Protein AF-A0A2D7MFX8-F1 (afdb_monomer)

Sequence (49 aa):
KLLDEFKGHALHANKISFIHPKTKKQVTFEIELPNRFLHFINSISAIYE

Secondary structure (DSSP, 8-state):
-HHHHS-S-S----EEEEE-TTT--EEEEE-PPPHHHHHHHHHHHHHH-

Nearest PDB structures (foldseek):
  8vwj-assembly1_S  TM=3.802E-01  e=4.278E+00  Autographa californica multiple nucleopolyhedrovirus
  7uhe-assembly1_A  TM=3.569E-01  e=5.296E+00  Saccharomyces
  4uce-assembly2_B  TM=2.840E-01  e=2.997E+00  Human respiratory syncytial virus A2

Radius of gyration: 16.3 Å; Cα contacts (8 Å, |Δi|>4): 29; chains: 1; bounding box: 33×14×45 Å

Foldseek 3Di:
DLVVVLPDDPDDPQKDWDQDPPVRDIDMDGDDDDVSNVVSVVVVVVVVD

Solvent-accessible surface area (backbone atoms only — not comparable to full-atom values): 3300 Å² total; per-residue (Å²): 106,75,70,72,70,45,87,67,76,101,71,78,85,47,63,52,73,50,66,38,90,87,80,68,43,80,46,76,49,75,53,80,82,56,68,70,57,54,53,51,52,51,58,50,51,69,72,79,108

Structure (mmCIF, N/CA/C/O backbone):
data_AF-A0A2D7MFX8-F1
#
_entry.id   AF-A0A2D7MFX8-F1
#
loop_
_atom_site.group_PDB
_atom_site.id
_atom_site.type_symbol
_atom_site.label_atom_id
_atom_site.label_alt_id
_atom_site.label_comp_id
_atom_site.label_asym_id
_atom_site.label_entity_id
_atom_site.label_seq_id
_atom_site.pdbx_PDB_ins_code
_atom_site.Cartn_x
_atom_site.Cartn_y
_atom_site.Cartn_z
_atom_site.occupancy
_atom_site.B_iso_or_equiv
_atom_site.auth_seq_id
_atom_site.auth_comp_id
_atom_site.auth_asym_id
_atom_site.auth_atom_id
_atom_site.pdbx_PDB_model_num
ATOM 1 N N . LYS A 1 1 ? 4.877 7.135 -23.838 1.00 63.69 1 LYS A N 1
ATOM 2 C CA . LYS A 1 1 ? 4.844 5.705 -24.226 1.00 63.69 1 LYS A CA 1
ATOM 3 C C . LYS A 1 1 ? 5.082 4.778 -23.038 1.00 63.69 1 LYS A C 1
ATOM 5 O O . LYS A 1 1 ? 4.148 4.085 -22.683 1.00 63.69 1 LYS A O 1
ATOM 10 N N . LEU A 1 2 ? 6.230 4.821 -22.345 1.00 70.06 2 LEU A N 1
ATOM 11 C CA . LEU A 1 2 ? 6.490 3.909 -21.211 1.00 70.06 2 LEU A CA 1
ATOM 12 C C . LEU A 1 2 ? 5.483 4.052 -20.044 1.00 70.06 2 LEU A C 1
ATOM 14 O O . LEU A 1 2 ? 5.016 3.063 -19.493 1.00 70.06 2 LEU A O 1
ATOM 18 N N . LEU A 1 3 ? 5.096 5.287 -19.698 1.00 68.75 3 LEU A N 1
ATOM 19 C CA . LEU A 1 3 ? 4.033 5.552 -18.714 1.00 68.75 3 LEU A CA 1
ATOM 20 C C . LEU A 1 3 ? 2.647 5.094 -19.198 1.00 68.75 3 LEU A C 1
ATOM 22 O O . LEU A 1 3 ? 1.838 4.668 -18.384 1.00 68.75 3 LEU A O 1
ATOM 26 N N . ASP A 1 4 ? 2.392 5.133 -20.508 1.00 75.50 4 ASP A N 1
ATOM 27 C CA . ASP A 1 4 ? 1.120 4.694 -21.101 1.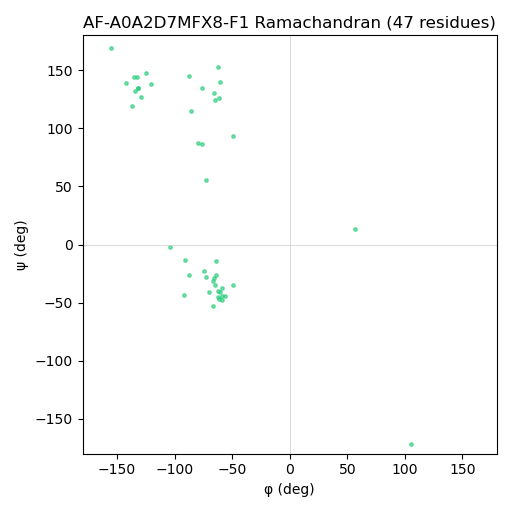00 75.50 4 ASP A CA 1
ATOM 28 C C . ASP A 1 4 ? 0.991 3.160 -21.079 1.00 75.50 4 ASP A C 1
ATOM 30 O O . ASP A 1 4 ? -0.109 2.614 -20.999 1.00 75.50 4 ASP A O 1
ATOM 34 N N . GLU A 1 5 ? 2.122 2.450 -21.105 1.00 78.44 5 GLU A N 1
ATOM 35 C CA . GLU A 1 5 ? 2.197 0.993 -20.940 1.00 78.44 5 GLU A CA 1
ATOM 36 C C . GLU A 1 5 ? 1.988 0.569 -19.476 1.00 78.44 5 GLU A C 1
ATOM 38 O O . GLU A 1 5 ? 1.531 -0.547 -19.190 1.00 78.44 5 GLU A O 1
ATOM 43 N N . PHE A 1 6 ? 2.242 1.475 -18.527 1.00 84.69 6 PHE A N 1
ATOM 44 C CA . PHE A 1 6 ? 1.944 1.266 -17.120 1.00 84.69 6 PHE A CA 1
ATOM 45 C C . PHE A 1 6 ? 0.434 1.438 -16.862 1.00 84.69 6 PHE A C 1
ATOM 47 O O . PHE A 1 6 ? -0.042 2.485 -16.447 1.00 84.69 6 PHE A O 1
ATOM 54 N N . LYS A 1 7 ? -0.342 0.362 -17.043 1.00 84.12 7 LYS A N 1
ATOM 55 C CA . LYS A 1 7 ? -1.792 0.288 -16.740 1.00 84.12 7 LYS A CA 1
ATOM 56 C C . LYS A 1 7 ? -2.205 0.797 -15.334 1.00 84.12 7 LYS A C 1
ATOM 58 O O . LYS A 1 7 ? -2.210 0.030 -14.369 1.00 84.12 7 LYS A O 1
ATOM 63 N N . GLY A 1 8 ? -2.583 2.063 -15.187 1.00 86.19 8 GLY A N 1
ATOM 64 C CA . GLY A 1 8 ? -3.030 2.666 -13.917 1.00 86.19 8 GLY A CA 1
ATOM 65 C C . GLY A 1 8 ? -1.987 3.590 -13.281 1.00 86.19 8 GLY A C 1
ATOM 66 O O . GLY A 1 8 ? -0.973 3.904 -13.890 1.00 86.19 8 GLY A O 1
ATOM 67 N N . HIS A 1 9 ? -2.226 4.051 -12.052 1.00 87.81 9 HIS A N 1
ATOM 68 C CA . HIS A 1 9 ? -1.303 4.980 -11.395 1.00 87.81 9 HIS A CA 1
ATOM 69 C C . HIS A 1 9 ? -0.054 4.261 -10.885 1.00 87.81 9 HIS A C 1
ATOM 71 O O . HIS A 1 9 ? -0.154 3.227 -10.225 1.00 87.81 9 HIS A O 1
ATOM 77 N N . ALA A 1 10 ? 1.119 4.849 -11.125 1.00 89.31 10 ALA A N 1
ATOM 78 C CA . ALA A 1 10 ? 2.376 4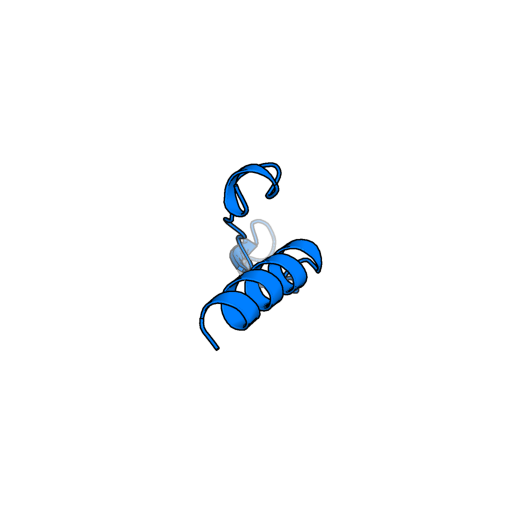.468 -10.484 1.00 89.31 10 ALA A CA 1
ATOM 79 C C . ALA A 1 10 ? 2.399 4.917 -9.010 1.00 89.31 10 ALA A C 1
ATOM 81 O O . ALA A 1 10 ? 3.287 5.638 -8.570 1.00 89.31 10 ALA A O 1
ATOM 82 N N . LEU A 1 11 ? 1.388 4.494 -8.248 1.00 91.88 11 LEU A N 1
ATOM 83 C CA . LEU A 1 11 ? 1.191 4.8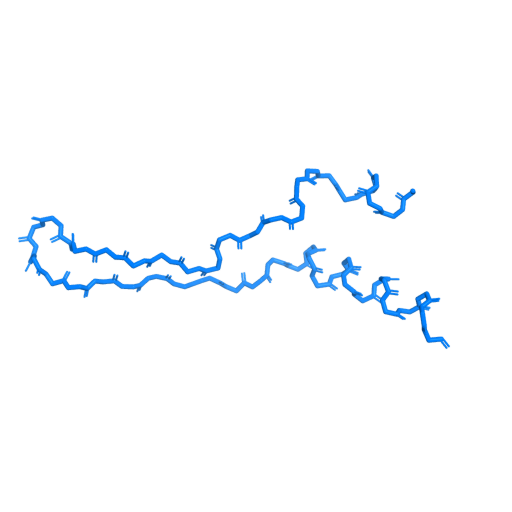11 -6.842 1.00 91.88 11 LEU A CA 1
ATOM 84 C C . LEU A 1 11 ? 0.948 3.516 -6.064 1.00 91.88 11 LEU A C 1
ATOM 86 O O . LEU A 1 11 ? 0.065 2.734 -6.411 1.00 91.88 11 LEU A O 1
ATOM 90 N N . HIS A 1 12 ? 1.724 3.299 -5.004 1.00 93.25 12 HIS A N 1
ATOM 91 C CA . HIS A 1 12 ? 1.636 2.114 -4.159 1.00 93.25 12 HIS A CA 1
ATOM 92 C C . HIS A 1 12 ? 1.726 2.512 -2.682 1.00 93.25 12 HIS A C 1
ATOM 94 O O . HIS A 1 12 ? 2.733 3.063 -2.240 1.00 93.25 12 HIS A O 1
ATOM 100 N N . ALA A 1 13 ? 0.676 2.221 -1.912 1.00 95.31 13 ALA A N 1
ATOM 101 C CA . ALA A 1 13 ? 0.703 2.361 -0.461 1.00 95.31 13 ALA A CA 1
ATOM 102 C C . ALA A 1 13 ? 1.410 1.143 0.1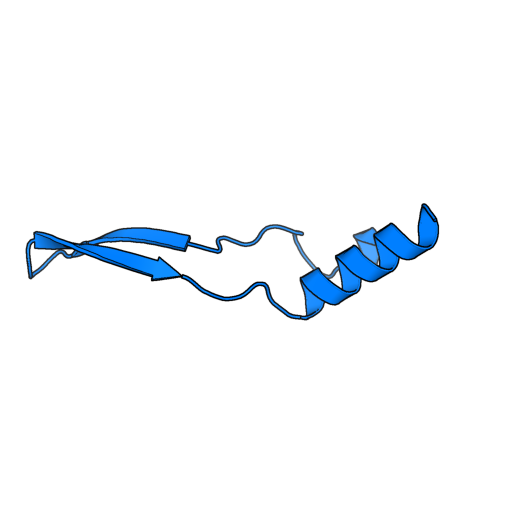55 1.00 95.31 13 ALA A C 1
ATOM 104 O O . ALA A 1 13 ? 0.771 0.157 0.505 1.00 95.31 13 ALA A O 1
ATOM 105 N N . ASN A 1 14 ? 2.737 1.214 0.270 1.00 96.81 14 ASN A N 1
ATOM 106 C CA . ASN A 1 14 ? 3.568 0.126 0.801 1.00 96.81 14 ASN A CA 1
ATOM 107 C C . ASN A 1 14 ? 3.283 -0.192 2.280 1.00 96.81 14 ASN A C 1
ATOM 109 O O . ASN A 1 14 ? 3.485 -1.326 2.705 1.00 96.81 14 ASN A O 1
ATOM 113 N N . LYS A 1 15 ? 2.795 0.781 3.055 1.00 97.88 15 LYS A N 1
ATOM 114 C CA . LYS A 1 15 ? 2.624 0.650 4.501 1.00 97.88 15 LYS A CA 1
ATOM 115 C C . LYS A 1 15 ? 1.357 1.333 4.987 1.00 97.88 15 LYS A C 1
ATOM 117 O O . LYS A 1 15 ? 1.053 2.455 4.583 1.00 97.88 15 LYS A O 1
ATOM 122 N N . ILE A 1 16 ? 0.666 0.682 5.917 1.00 98.19 16 ILE A N 1
ATOM 123 C CA . ILE A 1 16 ? -0.441 1.270 6.671 1.00 98.19 16 ILE A CA 1
ATOM 124 C C . ILE A 1 16 ? -0.265 0.995 8.163 1.00 98.19 16 ILE A C 1
ATOM 126 O O . ILE A 1 16 ? 0.036 -0.124 8.581 1.00 98.19 16 ILE A O 1
ATOM 130 N N . SER A 1 17 ? -0.479 2.026 8.974 1.00 98.50 17 SER A N 1
ATOM 131 C CA . SER A 1 17 ? -0.420 1.940 10.431 1.00 98.50 17 SER A CA 1
ATOM 132 C C . SER A 1 17 ? -1.652 2.590 11.039 1.00 98.50 17 SER A C 1
ATOM 134 O O . SER A 1 17 ? -2.046 3.683 10.636 1.00 98.50 17 SER A O 1
ATOM 136 N N . PHE A 1 18 ? -2.262 1.923 12.015 1.00 98.44 18 PHE A N 1
ATOM 137 C CA . PHE A 1 18 ? -3.442 2.431 12.711 1.00 98.44 18 PHE A CA 1
ATOM 138 C C . PHE A 1 18 ? -3.571 1.822 14.111 1.00 98.44 18 PHE A C 1
ATOM 140 O O . PHE A 1 18 ? -2.869 0.876 14.474 1.00 98.44 18 PHE A O 1
ATOM 147 N N . ILE A 1 19 ? -4.480 2.372 14.918 1.00 98.69 19 ILE A N 1
ATOM 148 C CA . ILE A 1 19 ? -4.826 1.823 16.232 1.00 98.69 19 ILE A CA 1
ATOM 149 C C . ILE A 1 19 ? -5.905 0.756 16.043 1.00 98.69 19 ILE A C 1
ATOM 151 O O . ILE A 1 19 ? -7.022 1.065 15.627 1.00 98.69 19 ILE A O 1
ATOM 155 N N . HIS A 1 20 ? -5.593 -0.505 16.348 1.00 98.25 20 HIS A N 1
ATOM 156 C CA . HIS A 1 20 ? -6.535 -1.605 16.158 1.00 98.25 20 HIS A CA 1
ATOM 157 C C . HIS A 1 20 ? -7.795 -1.391 17.021 1.00 98.25 20 HIS A C 1
ATOM 159 O O . HIS A 1 20 ? -7.690 -1.223 18.242 1.00 98.25 20 HIS A O 1
ATOM 165 N N . PRO A 1 21 ? -9.007 -1.423 16.437 1.00 98.25 21 PRO A N 1
ATOM 166 C CA . PRO A 1 21 ? -10.209 -0.908 17.093 1.00 98.25 21 PRO A CA 1
ATOM 167 C C . PRO A 1 21 ? -10.608 -1.696 18.345 1.00 98.25 21 PRO A C 1
ATOM 169 O O . PRO A 1 21 ? -11.173 -1.106 19.268 1.00 98.25 21 PRO A O 1
ATOM 172 N N . LYS A 1 22 ? -10.282 -2.997 18.408 1.00 98.50 22 LYS A N 1
ATOM 173 C CA . LYS A 1 22 ? -10.613 -3.876 19.544 1.00 98.50 22 LYS A CA 1
ATOM 174 C C . LYS A 1 22 ? -9.515 -3.940 20.606 1.00 98.50 22 LYS A C 1
ATOM 176 O O . LYS A 1 22 ? -9.810 -3.893 21.789 1.00 98.50 22 LYS A O 1
ATOM 181 N N . THR A 1 23 ? -8.254 -4.055 20.193 1.00 98.12 23 THR A N 1
ATOM 182 C CA . THR A 1 23 ? -7.124 -4.240 21.130 1.00 98.12 23 THR A CA 1
ATOM 183 C C . THR A 1 23 ? -6.508 -2.919 21.574 1.00 98.12 23 THR A C 1
ATOM 185 O O . THR A 1 23 ? -5.716 -2.920 22.509 1.00 98.12 23 THR A O 1
ATOM 188 N N . LYS A 1 24 ? -6.841 -1.811 20.895 1.00 98.31 24 LYS A N 1
ATOM 18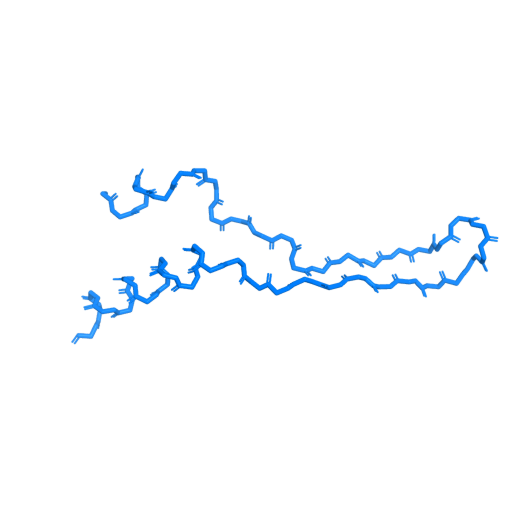9 C CA . LYS A 1 24 ? -6.290 -0.463 21.105 1.00 98.31 24 LYS A CA 1
ATOM 190 C C . LYS A 1 24 ? -4.765 -0.375 20.978 1.00 98.31 24 LYS A C 1
ATOM 192 O O . LYS A 1 24 ? -4.172 0.634 21.336 1.00 98.31 24 LYS A O 1
ATOM 197 N N . LYS A 1 25 ? -4.128 -1.414 20.436 1.00 98.50 25 LYS A N 1
ATOM 198 C CA . LYS A 1 25 ? -2.693 -1.439 20.154 1.00 98.50 25 LYS A CA 1
ATOM 199 C C . LYS A 1 25 ? -2.438 -0.866 18.769 1.00 98.50 25 LYS A C 1
ATOM 201 O O . LYS A 1 25 ? -3.238 -1.080 17.856 1.00 98.50 25 LYS A O 1
ATOM 206 N N . GLN A 1 26 ? -1.317 -0.174 18.609 1.00 98.38 26 GLN A N 1
ATOM 207 C CA . GLN A 1 26 ? -0.839 0.205 17.289 1.00 98.38 26 GLN A CA 1
ATOM 208 C C . GLN A 1 26 ? -0.459 -1.054 16.508 1.00 98.38 26 GLN A C 1
ATOM 210 O O . GLN A 1 26 ? 0.251 -1.921 17.019 1.00 98.38 26 GLN A O 1
ATOM 215 N N . VAL A 1 27 ? -0.960 -1.151 15.283 1.00 98.38 27 VAL A N 1
ATOM 216 C CA . VAL A 1 27 ? -0.635 -2.220 14.340 1.00 98.38 27 VAL A CA 1
ATOM 217 C C . VAL A 1 27 ? -0.135 -1.602 13.046 1.00 98.38 27 VAL A C 1
ATOM 219 O O . VAL A 1 27 ? -0.552 -0.508 12.660 1.00 98.38 27 VAL A O 1
ATOM 222 N N . THR A 1 28 ? 0.780 -2.309 12.39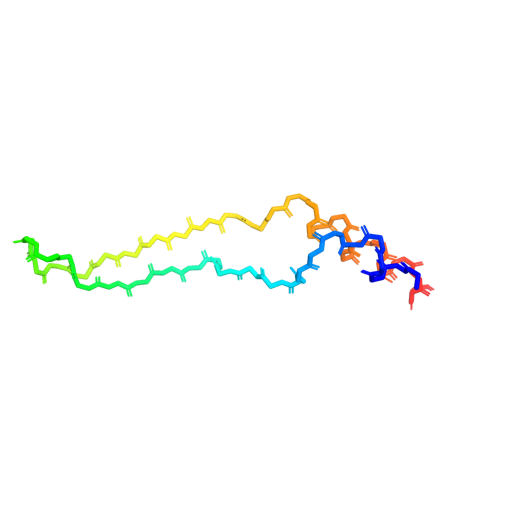8 1.00 98.44 28 THR A N 1
ATOM 223 C CA . THR A 1 28 ? 1.428 -1.884 11.163 1.00 98.44 28 THR A CA 1
ATOM 224 C C . THR A 1 28 ? 1.431 -3.057 10.207 1.00 98.44 28 THR A C 1
ATOM 226 O O . THR A 1 28 ? 1.807 -4.162 10.591 1.00 98.44 28 THR A O 1
ATOM 229 N N . PHE A 1 29 ? 1.025 -2.792 8.974 1.00 98.12 29 PHE A N 1
ATOM 230 C CA . PHE A 1 29 ? 1.068 -3.738 7.874 1.00 98.12 29 PHE A CA 1
ATOM 231 C C . PHE A 1 29 ? 1.940 -3.148 6.778 1.00 98.12 29 PHE A C 1
ATOM 233 O O . PHE A 1 29 ? 1.862 -1.949 6.496 1.00 98.12 29 PHE A O 1
ATOM 240 N N . GLU A 1 30 ? 2.765 -3.994 6.182 1.00 98.19 30 GLU A N 1
ATOM 241 C CA . GLU A 1 30 ? 3.677 -3.632 5.108 1.00 98.19 30 GLU A CA 1
ATOM 242 C C . GLU A 1 30 ? 3.598 -4.696 4.018 1.00 98.19 30 GLU A C 1
ATOM 244 O O . GLU A 1 30 ? 3.391 -5.877 4.310 1.00 98.19 30 GLU A O 1
ATOM 249 N N . ILE A 1 31 ? 3.711 -4.264 2.767 1.00 96.38 31 ILE A N 1
ATOM 250 C CA . ILE A 1 31 ? 3.701 -5.143 1.604 1.00 96.38 31 ILE A CA 1
ATOM 251 C C . ILE A 1 31 ? 4.842 -4.783 0.659 1.00 96.38 31 ILE A C 1
ATOM 253 O O . ILE A 1 31 ? 5.196 -3.613 0.480 1.00 96.38 31 ILE A O 1
ATOM 257 N N . GLU A 1 32 ? 5.410 -5.809 0.037 1.00 95.56 32 GLU A N 1
ATOM 258 C CA . GLU A 1 32 ? 6.471 -5.657 -0.950 1.00 95.56 32 GLU A CA 1
ATOM 259 C C . GLU A 1 32 ? 6.003 -4.858 -2.173 1.00 95.56 32 GLU A C 1
ATOM 261 O O . GLU A 1 32 ? 4.820 -4.828 -2.526 1.00 95.56 32 GLU A O 1
ATOM 266 N N . LEU A 1 33 ? 6.951 -4.191 -2.834 1.00 94.25 33 LEU A N 1
ATOM 267 C CA . LEU A 1 33 ? 6.678 -3.464 -4.066 1.00 94.25 33 LEU A CA 1
ATOM 268 C C . LEU A 1 33 ? 6.258 -4.464 -5.162 1.00 94.25 33 LEU A C 1
ATOM 270 O O . LEU A 1 33 ? 7.029 -5.375 -5.462 1.00 94.25 33 LEU A O 1
ATOM 274 N N . PRO A 1 34 ? 5.085 -4.309 -5.805 1.00 92.56 34 PRO A N 1
ATOM 275 C CA . PRO A 1 34 ? 4.647 -5.272 -6.806 1.00 92.56 34 PRO A CA 1
ATOM 276 C C . PRO A 1 34 ? 5.637 -5.359 -7.973 1.00 92.56 34 PRO A C 1
ATOM 278 O O . PRO A 1 34 ? 6.090 -4.330 -8.475 1.00 92.56 34 PRO A O 1
ATOM 281 N N . ASN A 1 35 ? 5.895 -6.570 -8.480 1.00 92.06 35 ASN A N 1
ATOM 282 C CA . ASN A 1 35 ? 6.869 -6.824 -9.558 1.00 92.06 35 ASN A CA 1
ATOM 283 C C . ASN A 1 35 ? 6.709 -5.901 -10.768 1.00 92.06 35 ASN A C 1
ATOM 285 O O . ASN A 1 35 ? 7.680 -5.479 -11.384 1.00 92.06 35 ASN A O 1
ATOM 289 N N . ARG A 1 36 ? 5.474 -5.524 -11.094 1.00 89.75 36 ARG A N 1
ATOM 290 C CA . ARG A 1 36 ? 5.191 -4.590 -12.181 1.00 89.75 36 ARG A CA 1
ATOM 291 C C . ARG A 1 36 ? 5.863 -3.220 -11.995 1.00 89.75 36 ARG A C 1
ATOM 293 O O . ARG A 1 36 ? 6.302 -2.633 -12.978 1.00 89.75 36 ARG A O 1
ATOM 300 N N . PHE A 1 37 ? 5.938 -2.712 -10.767 1.00 92.31 37 PHE A N 1
ATOM 301 C CA . PHE A 1 37 ? 6.655 -1.474 -10.460 1.00 92.31 37 PHE A CA 1
ATOM 302 C C . PHE A 1 37 ? 8.165 -1.670 -10.597 1.00 92.31 37 PHE A C 1
ATOM 304 O O . PHE A 1 37 ? 8.820 -0.814 -11.178 1.00 92.31 37 PHE A O 1
ATOM 311 N N . LEU A 1 38 ? 8.702 -2.809 -10.142 1.00 91.75 38 LEU A N 1
ATOM 312 C CA . LEU A 1 38 ? 10.120 -3.145 -10.320 1.00 91.75 38 LEU A CA 1
ATOM 313 C C . LEU A 1 38 ? 10.503 -3.183 -11.804 1.00 91.75 38 LEU A C 1
ATOM 315 O O . LEU A 1 38 ? 11.470 -2.545 -12.207 1.00 91.75 38 LEU A O 1
ATOM 319 N N . HIS A 1 39 ? 9.708 -3.861 -12.635 1.00 89.75 39 HIS A N 1
ATOM 320 C CA . HIS A 1 39 ? 9.926 -3.892 -14.081 1.00 89.75 39 HIS A CA 1
ATOM 321 C C . HIS A 1 39 ? 9.889 -2.493 -14.695 1.00 89.75 39 HIS A C 1
ATOM 323 O O . HIS A 1 39 ? 10.770 -2.151 -15.474 1.00 89.75 39 HIS A O 1
ATOM 329 N N . PHE A 1 40 ? 8.911 -1.673 -14.305 1.00 90.62 40 PHE A N 1
ATOM 330 C CA . PHE A 1 40 ? 8.794 -0.305 -14.799 1.00 90.62 40 PHE A CA 1
ATOM 331 C C . PHE A 1 40 ? 10.004 0.562 -14.427 1.00 90.62 40 PHE A C 1
ATOM 333 O O . PHE A 1 40 ?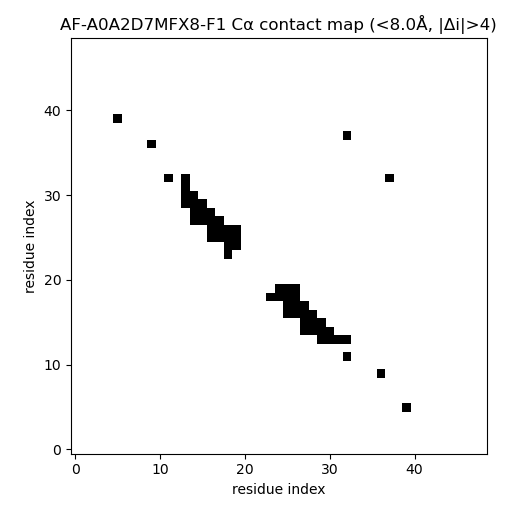 10.543 1.249 -15.290 1.00 90.62 40 PHE A O 1
ATOM 340 N N . ILE A 1 41 ? 10.465 0.494 -13.175 1.00 91.44 41 ILE A N 1
ATOM 341 C CA . ILE A 1 41 ? 11.654 1.221 -12.709 1.00 91.44 41 ILE A CA 1
ATOM 342 C C . ILE A 1 41 ? 12.890 0.775 -13.493 1.00 91.44 41 ILE A C 1
ATOM 344 O O . ILE A 1 41 ? 13.612 1.622 -14.007 1.00 91.44 41 ILE A O 1
ATOM 348 N N . ASN A 1 42 ? 13.092 -0.533 -13.660 1.00 91.06 42 ASN A N 1
ATOM 349 C CA . ASN A 1 42 ? 14.230 -1.062 -14.414 1.00 91.06 42 ASN A CA 1
ATOM 350 C C . ASN A 1 42 ? 14.201 -0.617 -15.884 1.00 91.06 42 ASN A C 1
ATOM 352 O O . ASN A 1 42 ? 15.240 -0.269 -16.439 1.00 91.06 42 ASN A O 1
ATOM 356 N N . SER A 1 43 ? 13.018 -0.586 -16.510 1.00 89.06 43 SER A N 1
ATOM 357 C CA . SER A 1 43 ? 12.855 -0.070 -17.873 1.00 89.06 43 SER A CA 1
ATOM 358 C C . SER A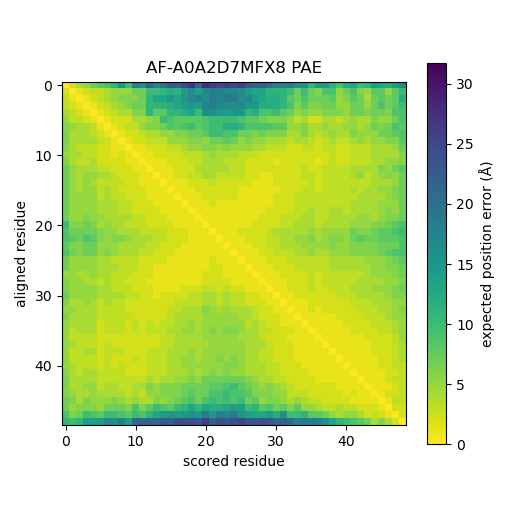 1 43 ? 13.150 1.425 -17.978 1.00 89.06 43 SER A C 1
ATOM 360 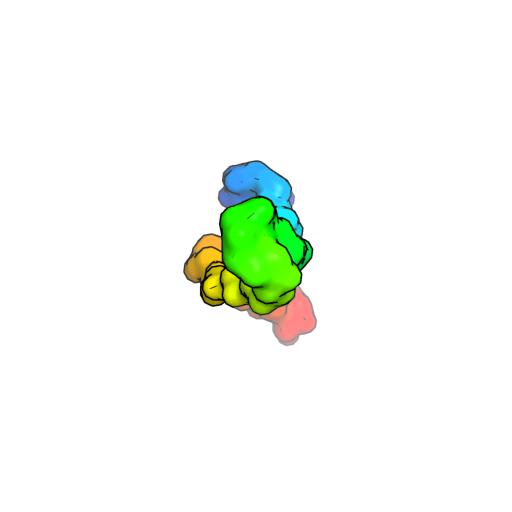O O . SER A 1 43 ? 13.680 1.847 -18.997 1.00 89.06 43 SER A O 1
ATOM 362 N N . ILE A 1 44 ? 12.828 2.221 -16.952 1.00 89.12 44 ILE A N 1
ATOM 363 C CA . ILE A 1 44 ? 13.223 3.634 -16.895 1.00 89.12 44 ILE A CA 1
ATOM 364 C C . ILE A 1 44 ? 14.741 3.742 -16.771 1.00 89.12 44 ILE A C 1
ATOM 366 O O . ILE A 1 44 ? 15.349 4.434 -17.579 1.00 89.12 44 ILE A O 1
ATOM 370 N N . SER A 1 45 ? 15.357 3.062 -15.801 1.00 90.19 45 SER A N 1
ATOM 371 C CA . SER A 1 45 ? 16.802 3.160 -15.558 1.00 90.19 45 SER A CA 1
ATOM 372 C C . SER A 1 45 ? 17.618 2.820 -16.804 1.00 90.19 45 SER A C 1
ATOM 374 O O . SER A 1 45 ? 18.493 3.590 -17.174 1.00 90.19 45 SER A O 1
ATOM 376 N N . ALA A 1 46 ? 17.251 1.755 -17.523 1.00 88.06 46 ALA A N 1
ATOM 377 C CA . ALA A 1 46 ? 17.921 1.345 -18.758 1.00 88.06 46 ALA A CA 1
ATOM 378 C C . ALA A 1 46 ? 17.828 2.360 -19.919 1.00 88.06 46 ALA A C 1
ATOM 380 O O . ALA A 1 46 ? 18.524 2.199 -20.914 1.00 88.06 46 ALA A O 1
ATOM 381 N N . ILE A 1 47 ? 16.945 3.365 -19.844 1.00 87.69 47 ILE A N 1
ATOM 382 C CA . ILE A 1 47 ? 16.843 4.446 -20.843 1.00 87.69 47 ILE A CA 1
ATOM 383 C C . ILE A 1 47 ? 17.789 5.610 -20.506 1.00 87.69 47 ILE A C 1
ATOM 385 O O . ILE A 1 47 ? 18.161 6.370 -21.399 1.00 87.69 47 ILE A O 1
ATOM 389 N N . TYR A 1 48 ? 18.119 5.788 -19.225 1.00 77.69 48 TYR A N 1
ATOM 390 C CA . TYR A 1 48 ? 18.919 6.911 -18.727 1.00 77.69 48 TYR A CA 1
ATOM 391 C C . TYR A 1 48 ? 20.373 6.528 -18.395 1.00 77.69 48 TYR A C 1
ATOM 393 O O . TYR A 1 48 ? 21.148 7.410 -18.022 1.00 77.69 48 TYR A O 1
ATOM 401 N N . GLU A 1 49 ? 20.725 5.248 -18.540 1.00 60.19 49 GLU A N 1
ATOM 402 C CA . GLU A 1 49 ? 22.098 4.726 -18.648 1.00 60.19 49 GLU A CA 1
ATOM 403 C C . GLU A 1 49 ? 22.569 4.723 -20.110 1.00 60.19 49 GLU A C 1
ATOM 405 O O . GLU A 1 49 ? 23.755 5.058 -20.337 1.00 60.19 49 GLU A O 1
#

pLDDT: mean 90.38, std 9.39, range [60.19, 98.69]

Mean predicted aligned error: 4.59 Å